Protein AF-A0A7M3Z481-F1 (afdb_monomer)

Foldseek 3Di:
DDCVPPDPDDPPPVVVVVVVVVVPDDDDDDPDDDDDDDDPVQLVVLQVVLCVVLVNPDGADSVLSRCCSVVVDPSVVSCVVRPRDPD

Solvent-accessible surface area (backbone atoms only — not comparable to full-atom values): 5648 Å² total; per-residue (Å²): 137,74,72,91,76,57,78,87,80,73,63,99,61,53,64,60,62,50,50,55,52,58,72,70,51,85,82,79,89,81,91,68,91,73,87,81,75,82,47,75,66,56,40,52,48,45,26,52,49,38,19,59,73,49,74,66,77,46,63,53,52,74,67,55,30,48,38,35,73,72,65,78,36,52,75,65,58,47,36,45,76,71,69,52,75,95,123

Nearest PDB structures (foldseek):
  8vft-assembly1_t  TM=2.607E-01  e=9.378E+00  Oryctolagus cuniculus

pLDDT: mean 86.19, std 13.81, range [41.78, 98.25]

Mean predicted aligned error: 10.18 Å

Radius of gyration: 18.88 Å; Cα contacts (8 Å, |Δi|>4): 52; chains: 1; bounding box: 35×41×44 Å

Secondary structure (DSSP, 8-state):
--GGGS-TT--TTHHHHHHHHHHTSPP----S-------HHHHHHHHHHHHHHTTTS----HHHHHHHHTTSS-HHHHHHHTT----

Structure (mmCIF, N/CA/C/O backbone):
data_AF-A0A7M3Z481-F1
#
_entry.id   AF-A0A7M3Z481-F1
#
loop_
_atom_site.group_PDB
_atom_site.id
_atom_site.type_symbol
_atom_site.label_atom_id
_atom_site.label_alt_id
_atom_site.label_comp_id
_atom_site.label_asym_id
_atom_site.label_entity_id
_atom_site.label_seq_id
_atom_site.pdbx_PDB_ins_code
_atom_site.Cartn_x
_atom_site.Cartn_y
_atom_site.Cartn_z
_atom_site.occupancy
_atom_site.B_iso_or_equiv
_atom_site.auth_seq_id
_atom_site.auth_comp_id
_atom_site.auth_asym_id
_atom_site.auth_atom_id
_atom_site.pdbx_PDB_model_num
ATOM 1 N N . VAL A 1 1 ? 7.281 21.257 -8.539 1.00 52.62 1 VAL A N 1
ATOM 2 C CA . VAL A 1 1 ? 7.331 20.324 -9.693 1.00 52.62 1 VAL A CA 1
ATOM 3 C C . VAL A 1 1 ? 8.012 21.071 -10.829 1.00 52.62 1 VAL A C 1
ATOM 5 O O . VAL A 1 1 ? 7.724 22.247 -10.974 1.00 52.62 1 VAL A O 1
ATOM 8 N N . ASN A 1 2 ? 8.986 20.471 -11.521 1.00 41.78 2 ASN A N 1
ATOM 9 C CA . ASN A 1 2 ? 9.827 21.162 -12.509 1.00 41.78 2 ASN A CA 1
ATOM 10 C C . ASN A 1 2 ? 9.469 20.653 -13.918 1.00 41.78 2 ASN A C 1
ATOM 12 O O . ASN A 1 2 ? 9.764 19.507 -14.257 1.00 41.78 2 ASN A O 1
ATOM 16 N N . GLU A 1 3 ? 8.759 21.471 -14.692 1.00 54.94 3 GLU A N 1
ATOM 17 C CA . GLU A 1 3 ? 8.032 21.082 -15.914 1.00 54.94 3 GLU A CA 1
ATOM 18 C C . GLU A 1 3 ? 8.952 20.801 -17.116 1.00 54.94 3 GLU A C 1
ATOM 20 O O . GLU A 1 3 ? 8.572 20.074 -18.030 1.00 54.94 3 GLU A O 1
ATOM 25 N N . HIS A 1 4 ? 10.206 21.264 -17.068 1.00 56.16 4 HIS A N 1
ATOM 26 C CA . HIS A 1 4 ? 11.227 21.050 -18.104 1.00 56.16 4 HIS A CA 1
ATOM 27 C C . HIS A 1 4 ? 11.684 19.589 -18.279 1.00 56.16 4 HIS A C 1
ATOM 29 O O . HIS A 1 4 ? 12.378 19.277 -19.244 1.00 56.16 4 HIS A O 1
ATOM 35 N N . ARG A 1 5 ? 11.327 18.688 -17.352 1.00 53.31 5 ARG A N 1
ATOM 36 C CA . ARG A 1 5 ? 11.678 17.254 -17.406 1.00 53.31 5 ARG A CA 1
ATOM 37 C C . ARG A 1 5 ? 10.546 16.360 -17.908 1.00 53.31 5 ARG A C 1
ATOM 39 O O . ARG A 1 5 ? 10.748 15.154 -18.040 1.00 53.31 5 ARG A O 1
ATOM 46 N N . THR A 1 6 ? 9.373 16.922 -18.183 1.00 58.50 6 THR A N 1
ATOM 47 C CA . THR A 1 6 ? 8.269 16.168 -18.776 1.00 58.50 6 THR A CA 1
ATOM 48 C C . THR A 1 6 ? 8.419 16.265 -20.288 1.00 58.50 6 THR A C 1
ATOM 50 O O . THR A 1 6 ? 8.376 17.357 -20.843 1.00 58.50 6 THR A O 1
ATOM 53 N N . SER A 1 7 ? 8.662 15.137 -20.959 1.00 56.78 7 SER A N 1
ATOM 5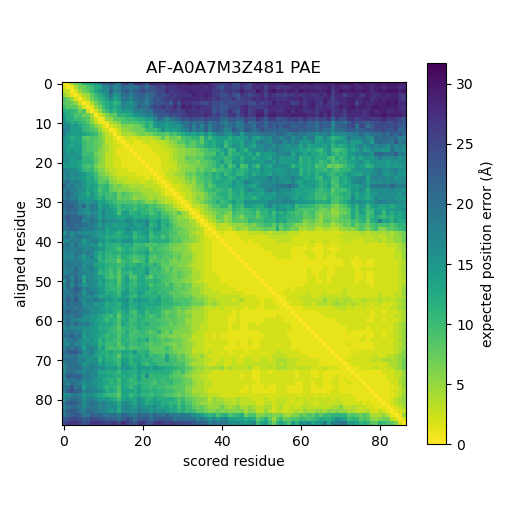4 C CA . SER A 1 7 ? 8.903 15.102 -22.404 1.00 56.78 7 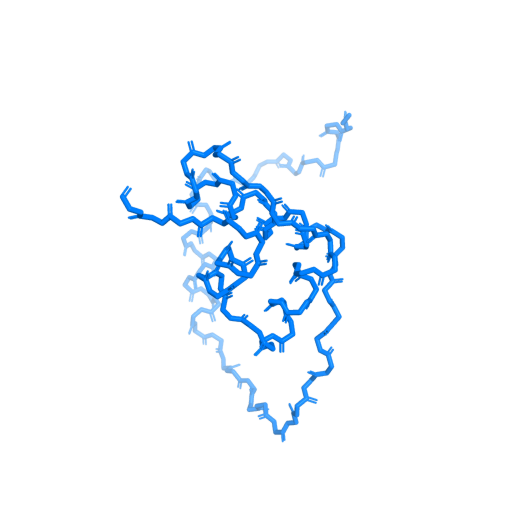SER A CA 1
ATOM 55 C C . SER A 1 7 ? 7.787 15.824 -23.165 1.00 56.78 7 SER A C 1
ATOM 57 O O . SER A 1 7 ? 6.641 15.364 -23.165 1.00 56.78 7 SER A O 1
ATOM 59 N N . ALA A 1 8 ? 8.117 16.923 -23.837 1.00 59.84 8 ALA A N 1
ATOM 60 C CA . ALA A 1 8 ? 7.250 17.501 -24.847 1.00 59.84 8 ALA A CA 1
ATOM 61 C C . ALA A 1 8 ? 7.103 16.482 -25.994 1.00 59.84 8 ALA A C 1
ATOM 63 O O . ALA A 1 8 ? 8.084 16.160 -26.658 1.00 59.84 8 ALA A O 1
ATOM 64 N N . GLY A 1 9 ? 5.892 15.954 -26.212 1.00 60.00 9 GLY A N 1
ATOM 65 C CA . GLY A 1 9 ? 5.537 15.340 -27.498 1.00 60.00 9 GLY A CA 1
ATOM 66 C C . GLY A 1 9 ? 5.414 13.815 -27.582 1.00 60.00 9 GLY A C 1
ATOM 67 O O . GLY A 1 9 ? 5.702 13.265 -28.639 1.00 60.00 9 GLY A O 1
ATOM 68 N N . HIS A 1 10 ? 4.923 13.114 -26.554 1.00 60.91 10 HIS A N 1
ATOM 69 C CA . HIS A 1 10 ? 4.330 11.792 -26.810 1.00 60.91 10 HIS A CA 1
ATOM 70 C C . HIS A 1 10 ? 2.852 11.950 -27.207 1.00 60.91 10 HIS A C 1
ATOM 72 O O . HIS A 1 10 ? 2.113 12.643 -26.500 1.00 60.91 10 HIS A O 1
ATOM 78 N N . PRO A 1 11 ? 2.392 11.336 -28.318 1.00 68.88 11 PRO A N 1
ATOM 79 C CA . PRO A 1 11 ? 0.986 11.381 -28.695 1.00 68.88 11 PRO A CA 1
ATOM 80 C C . PRO A 1 11 ? 0.122 10.858 -27.545 1.00 68.88 11 PRO A C 1
ATOM 82 O O . PRO A 1 11 ? 0.492 9.879 -26.894 1.00 68.88 11 PRO A O 1
ATOM 85 N N . ARG A 1 12 ? -1.053 11.470 -27.334 1.00 65.25 12 ARG A N 1
ATOM 86 C CA . ARG A 1 12 ? -2.007 11.186 -26.236 1.00 65.25 12 ARG A CA 1
ATOM 87 C C . ARG A 1 12 ? -2.427 9.708 -26.083 1.00 65.25 12 ARG A C 1
ATOM 89 O O .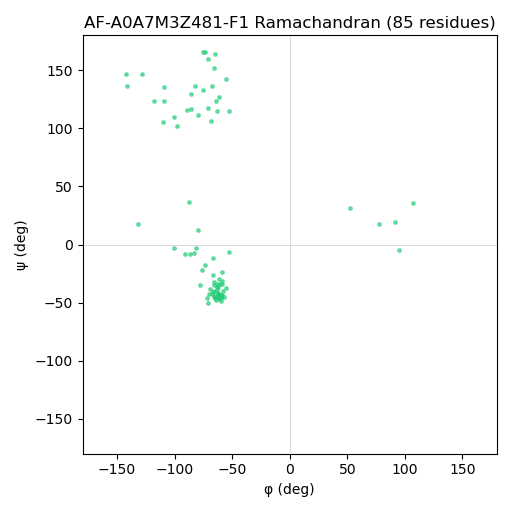 ARG A 1 12 ? -3.072 9.362 -25.101 1.00 65.25 12 ARG A O 1
ATOM 96 N N . HIS A 1 13 ? -2.028 8.829 -27.005 1.00 65.88 13 HIS A N 1
ATOM 97 C CA . HIS A 1 13 ? -2.358 7.401 -27.038 1.00 65.88 13 HIS A CA 1
ATOM 98 C C . HIS A 1 13 ? -1.147 6.479 -27.276 1.00 65.88 13 HIS A C 1
ATOM 100 O O . HIS A 1 13 ? -1.316 5.306 -27.609 1.00 65.88 13 HIS A O 1
ATOM 106 N N . ALA A 1 14 ? 0.086 6.965 -27.080 1.00 74.62 14 ALA A N 1
ATOM 107 C CA . ALA A 1 14 ? 1.298 6.158 -27.269 1.00 74.62 14 ALA A CA 1
ATOM 108 C C . ALA A 1 14 ? 1.341 4.897 -26.376 1.00 74.62 14 ALA A C 1
ATOM 110 O O . ALA A 1 14 ? 1.967 3.901 -26.747 1.00 74.62 14 ALA A O 1
ATOM 111 N N . HIS A 1 15 ? 0.621 4.898 -25.247 1.00 81.56 15 HIS A N 1
ATOM 112 C CA . HIS A 1 15 ? 0.513 3.765 -24.323 1.00 81.56 15 HIS A CA 1
ATOM 113 C C . HIS A 1 15 ? 0.023 2.477 -24.994 1.00 81.56 15 HIS A C 1
ATOM 115 O O . HIS A 1 15 ? 0.536 1.408 -24.678 1.00 81.56 15 HIS A O 1
ATOM 121 N N . GLY A 1 16 ? -0.906 2.569 -25.955 1.00 85.38 16 GLY A N 1
ATOM 122 C CA . GLY A 1 16 ? -1.418 1.390 -26.662 1.00 85.38 16 GLY A CA 1
ATOM 123 C C . GLY A 1 16 ? -0.333 0.699 -27.491 1.00 85.38 16 GLY A C 1
ATOM 124 O O . GLY A 1 16 ? -0.138 -0.510 -27.398 1.00 85.38 16 GLY A O 1
ATOM 125 N N . SER A 1 17 ? 0.448 1.486 -28.237 1.00 84.38 17 SER A N 1
ATOM 126 C CA . SER A 1 17 ? 1.573 0.965 -29.024 1.00 84.38 17 SER A CA 1
ATOM 127 C C . SER A 1 17 ? 2.698 0.395 -28.150 1.00 84.38 17 SER A C 1
ATOM 129 O O . SER A 1 17 ? 3.327 -0.594 -28.518 1.00 84.38 17 SER A O 1
ATOM 131 N N . ALA A 1 18 ? 2.936 0.989 -26.977 1.00 86.25 18 ALA A N 1
ATOM 132 C CA . ALA A 1 18 ? 3.916 0.497 -26.016 1.00 86.25 18 ALA A CA 1
ATOM 133 C C . ALA A 1 18 ? 3.464 -0.823 -25.372 1.00 86.25 18 ALA A C 1
ATOM 135 O O . ALA A 1 18 ? 4.260 -1.753 -25.275 1.00 86.25 18 ALA A O 1
ATOM 136 N N . ALA A 1 19 ? 2.186 -0.931 -24.999 1.00 89.44 19 ALA A N 1
ATOM 137 C CA . ALA A 1 19 ? 1.614 -2.147 -24.429 1.00 89.44 19 ALA A CA 1
ATOM 138 C C . ALA A 1 19 ? 1.704 -3.329 -25.405 1.00 89.44 19 ALA A C 1
ATOM 140 O O . ALA A 1 19 ? 2.154 -4.402 -25.010 1.00 89.44 19 ALA A O 1
ATOM 141 N N . LEU A 1 20 ? 1.369 -3.116 -26.686 1.00 90.06 20 LEU A N 1
ATOM 142 C CA . LEU A 1 20 ? 1.524 -4.137 -27.730 1.00 90.06 20 LEU A CA 1
ATOM 143 C C . LEU A 1 20 ? 2.977 -4.599 -27.871 1.00 90.06 20 LEU A C 1
ATOM 145 O O . LEU A 1 20 ? 3.231 -5.795 -27.958 1.00 90.06 20 LEU A O 1
ATOM 149 N N . LYS A 1 21 ? 3.942 -3.672 -27.851 1.00 91.12 21 LYS A N 1
ATOM 150 C CA . LYS A 1 21 ? 5.367 -4.028 -27.913 1.00 91.12 21 LYS A CA 1
ATOM 151 C C . LYS A 1 21 ? 5.794 -4.883 -26.722 1.00 91.12 21 LYS A C 1
ATOM 153 O O . LYS A 1 21 ? 6.428 -5.905 -26.940 1.00 91.12 21 LYS A O 1
ATOM 158 N N . ILE A 1 22 ? 5.424 -4.501 -25.496 1.00 88.69 22 ILE A N 1
ATOM 159 C CA . ILE A 1 22 ? 5.760 -5.256 -24.274 1.00 88.69 22 ILE A CA 1
ATOM 160 C C . ILE A 1 22 ? 5.130 -6.651 -24.306 1.00 88.69 22 ILE A C 1
ATOM 162 O O . ILE A 1 22 ? 5.800 -7.624 -23.980 1.00 88.69 22 ILE A O 1
ATOM 166 N N . ALA A 1 23 ? 3.873 -6.760 -24.742 1.00 88.81 23 ALA A N 1
ATOM 167 C CA . ALA A 1 23 ? 3.173 -8.039 -24.844 1.00 88.81 23 ALA A CA 1
ATOM 168 C C . ALA A 1 23 ? 3.850 -9.021 -25.817 1.00 88.81 23 ALA A C 1
ATOM 170 O O . ALA A 1 23 ? 3.769 -10.229 -25.618 1.00 88.81 23 ALA A O 1
ATOM 171 N N . MET A 1 24 ? 4.526 -8.506 -26.848 1.00 92.69 24 MET A N 1
ATOM 172 C CA . MET A 1 24 ? 5.256 -9.307 -27.837 1.00 92.69 24 MET A CA 1
ATOM 173 C C . MET A 1 24 ? 6.697 -9.641 -27.418 1.00 92.69 24 MET A C 1
ATOM 175 O O . MET A 1 24 ? 7.367 -10.401 -28.116 1.00 92.69 24 MET A O 1
ATOM 179 N N . MET A 1 25 ? 7.210 -9.074 -26.321 1.00 93.62 25 MET A N 1
ATOM 180 C CA . MET A 1 25 ? 8.558 -9.380 -25.837 1.00 93.62 25 MET A CA 1
ATOM 181 C C . MET A 1 25 ? 8.587 -10.759 -25.173 1.00 93.62 25 MET A C 1
ATOM 183 O O . MET A 1 25 ? 7.759 -11.068 -24.318 1.00 93.62 25 MET A O 1
ATOM 187 N N . SER A 1 26 ? 9.586 -11.572 -25.519 1.00 90.00 26 SER A N 1
ATOM 188 C CA . SER A 1 26 ? 9.838 -12.837 -24.830 1.00 90.00 26 SER A CA 1
ATOM 189 C C . SER A 1 26 ? 10.153 -12.585 -23.355 1.00 90.00 26 SER A C 1
ATOM 191 O O . SER A 1 26 ? 11.044 -11.799 -23.026 1.00 90.00 26 SER A O 1
ATOM 193 N N . GLY A 1 27 ? 9.423 -13.257 -22.466 1.00 88.69 27 GLY A N 1
ATOM 194 C CA . GLY A 1 27 ? 9.678 -13.205 -21.030 1.00 88.69 27 GLY A CA 1
ATOM 195 C C . GLY A 1 27 ? 10.928 -13.988 -20.625 1.00 88.69 27 GLY A C 1
ATOM 196 O O . GLY A 1 27 ? 11.439 -14.818 -21.378 1.00 88.69 27 GLY A O 1
ATOM 197 N N . THR A 1 28 ? 11.397 -13.753 -19.401 1.00 88.69 28 THR A N 1
ATOM 198 C CA . THR A 1 28 ? 12.428 -14.571 -18.754 1.00 88.69 28 THR A CA 1
ATOM 199 C C . THR A 1 28 ? 11.807 -15.393 -17.622 1.00 88.69 28 THR A C 1
ATOM 201 O O . THR A 1 28 ? 11.000 -14.863 -16.850 1.00 88.69 28 THR A O 1
ATOM 204 N N . PRO A 1 29 ? 12.140 -16.691 -17.505 1.00 83.88 29 PRO A N 1
ATOM 205 C CA . PRO A 1 29 ? 11.657 -17.508 -16.402 1.00 83.88 29 PRO A CA 1
ATOM 206 C C . PRO A 1 29 ? 12.270 -17.030 -15.080 1.00 83.88 29 PRO A C 1
ATOM 208 O O . PRO A 1 29 ? 13.460 -16.731 -14.988 1.00 83.88 29 PRO A O 1
ATOM 211 N N . VAL A 1 30 ? 11.437 -16.944 -14.045 1.00 85.06 30 VAL A N 1
ATOM 212 C CA . VAL A 1 30 ? 11.849 -16.533 -12.699 1.00 85.06 30 VAL A CA 1
ATOM 213 C C . VAL A 1 30 ? 12.068 -17.800 -11.881 1.00 85.06 30 VAL A C 1
ATOM 215 O O . VAL A 1 30 ? 11.107 -18.430 -11.454 1.00 85.06 30 VAL A O 1
ATOM 218 N N . HIS A 1 31 ? 13.329 -18.183 -11.691 1.00 87.56 31 HIS A N 1
ATOM 219 C CA . HIS A 1 31 ? 13.697 -19.415 -10.980 1.00 87.56 31 HIS A CA 1
ATOM 220 C C . HIS A 1 31 ? 13.906 -19.227 -9.472 1.00 87.56 31 HIS A C 1
ATOM 222 O O . HIS A 1 31 ? 14.055 -20.206 -8.747 1.00 87.56 31 HIS A O 1
ATOM 228 N N . GLU A 1 32 ? 13.904 -17.984 -8.989 1.00 85.62 32 GLU A N 1
ATOM 229 C CA . GLU A 1 32 ? 14.276 -17.646 -7.616 1.00 85.62 32 GLU A CA 1
ATOM 230 C C . GLU A 1 32 ? 13.213 -16.783 -6.936 1.00 85.62 32 GLU A C 1
ATOM 232 O O . GLU A 1 32 ? 12.579 -15.918 -7.554 1.00 85.62 32 GLU A O 1
ATOM 237 N N . GLN A 1 33 ? 13.062 -16.981 -5.626 1.00 76.75 33 GLN A N 1
ATOM 238 C CA . GLN A 1 33 ? 12.296 -16.068 -4.789 1.00 76.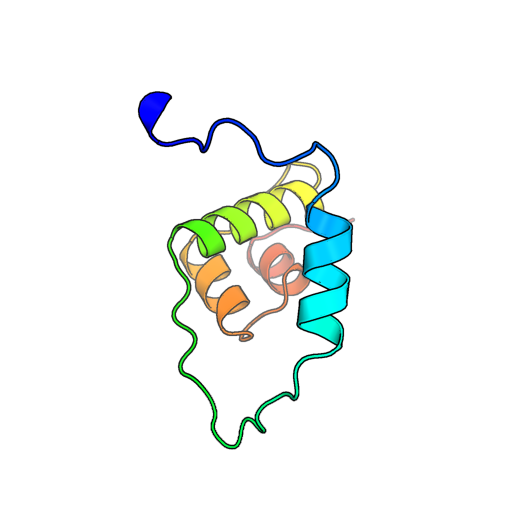75 33 GLN A CA 1
ATOM 239 C C . GLN A 1 33 ? 13.074 -14.762 -4.628 1.00 76.75 33 GLN A C 1
ATOM 241 O O . GLN A 1 33 ? 14.174 -14.724 -4.079 1.00 76.75 33 GLN A O 1
ATOM 246 N N . ARG A 1 34 ? 12.490 -13.665 -5.108 1.00 80.19 34 ARG A N 1
ATOM 247 C CA . ARG A 1 34 ? 13.062 -12.329 -4.943 1.00 80.19 34 ARG A CA 1
ATOM 248 C C . ARG A 1 34 ? 12.692 -11.782 -3.572 1.00 80.19 34 ARG A C 1
ATOM 250 O O . ARG A 1 34 ? 11.537 -11.860 -3.165 1.00 80.19 34 ARG A O 1
ATOM 257 N N . GLN A 1 35 ? 13.657 -11.174 -2.885 1.00 75.00 35 GLN A N 1
ATOM 258 C CA . GLN A 1 35 ? 13.366 -10.401 -1.680 1.00 75.00 35 GLN A CA 1
ATOM 259 C C . GLN A 1 35 ? 12.578 -9.150 -2.073 1.00 75.00 35 GLN A C 1
ATOM 261 O O . GLN A 1 35 ? 13.126 -8.210 -2.652 1.00 75.00 35 GLN A O 1
ATOM 266 N N . ILE A 1 36 ? 11.283 -9.145 -1.771 1.00 72.31 36 ILE A N 1
ATOM 267 C CA . ILE A 1 36 ? 10.422 -7.985 -1.987 1.00 72.31 36 ILE A CA 1
ATOM 268 C C . ILE A 1 36 ? 10.663 -7.019 -0.827 1.00 72.31 36 ILE A C 1
ATOM 270 O O . ILE A 1 36 ? 10.329 -7.309 0.321 1.00 72.31 36 ILE A O 1
ATOM 274 N N . ARG A 1 37 ? 11.278 -5.870 -1.119 1.00 84.06 37 ARG A N 1
ATOM 275 C CA . ARG A 1 37 ? 11.360 -4.747 -0.180 1.00 84.06 37 ARG A CA 1
ATOM 276 C C . ARG A 1 37 ? 10.314 -3.721 -0.563 1.00 84.06 37 ARG A C 1
ATOM 278 O O . ARG A 1 37 ? 10.462 -3.046 -1.577 1.00 84.06 37 ARG A O 1
ATOM 285 N N . SER A 1 38 ? 9.293 -3.603 0.270 1.00 86.81 38 SER A N 1
ATOM 286 C CA . SER A 1 38 ? 8.237 -2.616 0.100 1.00 86.81 38 SER A CA 1
ATOM 287 C C . SER A 1 38 ? 8.816 -1.214 0.220 1.00 86.81 38 SER A C 1
ATOM 289 O O . SER A 1 38 ? 9.438 -0.851 1.222 1.00 86.81 38 SER A O 1
ATOM 291 N N . SER A 1 39 ? 8.608 -0.410 -0.809 1.00 93.38 39 SER A N 1
ATOM 292 C CA . SER A 1 39 ? 8.920 1.009 -0.789 1.00 93.38 39 SER A CA 1
ATOM 293 C C . SER A 1 39 ? 7.953 1.769 0.121 1.00 93.38 39 SER A C 1
ATOM 295 O O . SER A 1 39 ? 6.826 1.350 0.394 1.00 93.38 39 SER A O 1
ATOM 297 N N . THR A 1 40 ? 8.362 2.961 0.552 1.00 93.88 40 THR A N 1
ATOM 298 C CA . THR A 1 40 ? 7.502 3.855 1.342 1.00 93.88 40 THR A CA 1
ATOM 299 C C . THR A 1 40 ? 6.210 4.226 0.604 1.00 93.88 40 THR A C 1
ATOM 301 O O . THR A 1 40 ? 5.163 4.378 1.234 1.00 93.88 40 THR A O 1
ATOM 304 N N . GLY A 1 41 ? 6.266 4.348 -0.727 1.00 95.44 41 GLY A N 1
ATOM 305 C CA . GLY A 1 41 ? 5.107 4.627 -1.574 1.00 95.44 41 GLY A CA 1
ATOM 306 C C . GLY A 1 41 ? 4.108 3.472 -1.609 1.00 95.44 41 GLY A C 1
ATOM 307 O O . GLY A 1 41 ? 2.906 3.703 -1.488 1.00 95.44 41 GLY A O 1
ATOM 308 N N . GLU A 1 42 ? 4.593 2.234 -1.705 1.00 95.00 42 GLU A N 1
ATOM 309 C CA . GLU A 1 42 ? 3.743 1.038 -1.684 1.00 95.00 42 GLU A CA 1
ATOM 310 C C . GLU A 1 42 ? 3.035 0.873 -0.341 1.00 95.00 42 GLU A C 1
ATOM 312 O O . GLU A 1 42 ? 1.823 0.670 -0.310 1.00 95.00 42 GLU A O 1
ATOM 317 N N . LEU A 1 43 ? 3.752 1.060 0.771 1.00 97.00 43 LEU A N 1
ATOM 318 C CA . LEU A 1 43 ? 3.159 0.989 2.108 1.00 97.00 43 LEU A CA 1
ATOM 319 C C . LEU A 1 43 ? 2.073 2.056 2.304 1.00 97.00 43 LEU A C 1
ATOM 321 O O . LEU A 1 43 ? 0.979 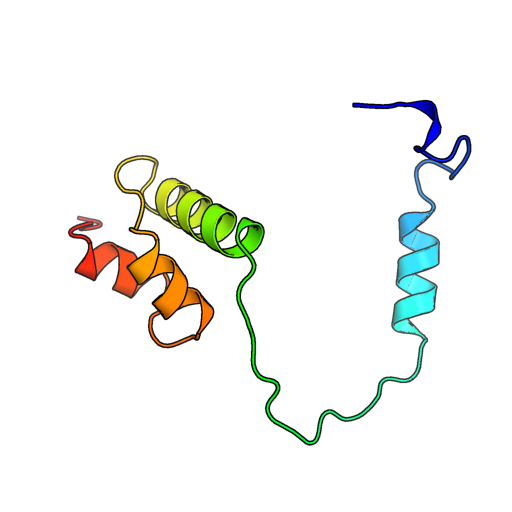1.753 2.780 1.00 97.00 43 LEU A O 1
ATOM 325 N N . ARG A 1 44 ? 2.321 3.296 1.861 1.00 97.25 44 ARG A N 1
ATOM 326 C CA . ARG A 1 44 ? 1.301 4.360 1.876 1.00 97.25 44 ARG A CA 1
ATOM 327 C C . ARG A 1 44 ? 0.098 4.020 1.002 1.00 97.25 44 ARG A C 1
ATOM 329 O O . ARG A 1 44 ? -1.034 4.349 1.357 1.00 97.25 44 ARG A O 1
ATOM 336 N N . ASN A 1 45 ? 0.322 3.367 -0.135 1.00 97.69 45 ASN A N 1
ATOM 337 C CA . ASN A 1 45 ? -0.764 2.915 -0.991 1.00 97.69 45 ASN A CA 1
ATOM 338 C C . ASN A 1 45 ? -1.604 1.825 -0.308 1.00 97.69 45 ASN A C 1
ATOM 340 O O . ASN A 1 45 ? -2.827 1.889 -0.383 1.00 97.69 45 ASN A O 1
ATOM 344 N N . LEU A 1 46 ? -0.985 0.888 0.415 1.00 97.19 46 LEU A N 1
ATOM 345 C CA . LEU A 1 46 ? -1.703 -0.115 1.210 1.00 97.19 46 LEU A CA 1
ATOM 346 C C . LEU A 1 46 ? -2.553 0.528 2.310 1.00 97.19 46 LEU A C 1
ATOM 348 O O . LEU A 1 46 ? -3.727 0.195 2.441 1.00 97.19 46 LEU A O 1
ATOM 352 N N . GLN A 1 47 ? -2.019 1.517 3.027 1.00 97.94 47 GL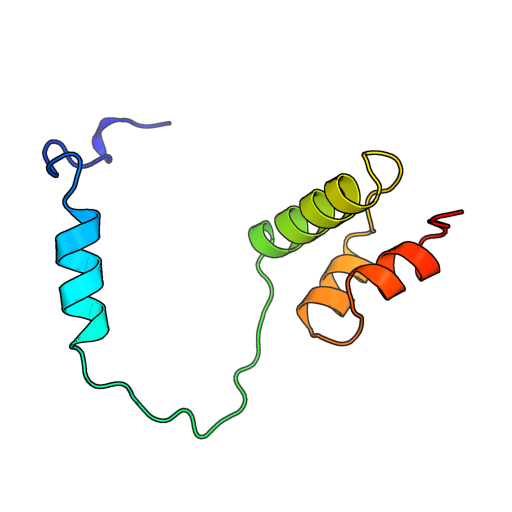N A N 1
ATOM 353 C CA . GLN A 1 47 ? -2.801 2.286 4.000 1.00 97.94 47 GLN A CA 1
ATOM 354 C C . GLN A 1 47 ? -3.996 2.990 3.338 1.00 97.94 47 GLN A C 1
ATOM 356 O O . GLN A 1 47 ? -5.123 2.895 3.825 1.00 97.94 47 GLN A O 1
ATOM 361 N N . ARG A 1 48 ? -3.794 3.626 2.177 1.00 98.25 48 ARG A N 1
ATOM 362 C CA . ARG A 1 48 ? -4.881 4.242 1.398 1.00 98.25 48 ARG A CA 1
ATOM 363 C C . ARG A 1 48 ? -5.949 3.221 0.987 1.00 98.25 48 ARG A C 1
ATOM 365 O O . ARG A 1 48 ? -7.135 3.520 1.101 1.00 98.25 48 ARG A O 1
ATOM 372 N N . ILE A 1 49 ? -5.541 2.039 0.520 1.00 97.50 49 ILE A N 1
ATOM 373 C CA . ILE A 1 49 ? -6.450 0.944 0.144 1.00 97.50 49 ILE A CA 1
ATOM 374 C C . ILE A 1 49 ? -7.238 0.468 1.365 1.00 97.50 49 ILE A C 1
ATOM 376 O O . ILE A 1 49 ? -8.455 0.339 1.265 1.00 97.50 49 ILE A O 1
ATOM 380 N N . SER A 1 50 ? -6.581 0.281 2.514 1.00 97.50 50 SER A N 1
ATOM 381 C CA . SER A 1 50 ? -7.254 -0.116 3.756 1.00 97.50 50 SER A CA 1
ATOM 382 C C . SER A 1 50 ? -8.358 0.874 4.136 1.00 97.50 50 SER A C 1
ATOM 384 O O . SER A 1 50 ? -9.498 0.475 4.363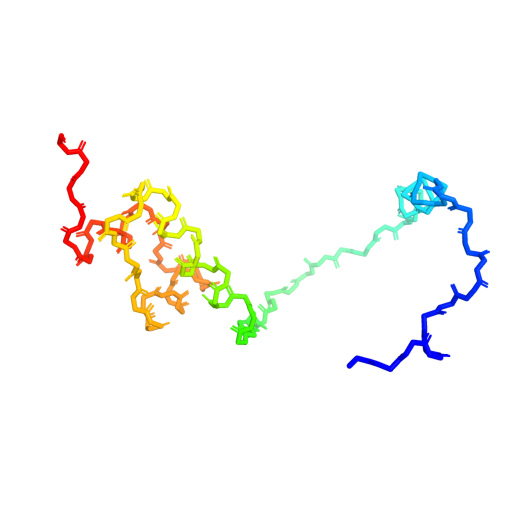 1.00 97.50 50 SER A O 1
ATOM 386 N N . ARG A 1 51 ? -8.066 2.180 4.046 1.00 97.38 51 ARG A N 1
ATOM 387 C CA . ARG A 1 51 ? -9.036 3.248 4.290 1.00 97.38 51 ARG A CA 1
ATOM 388 C C . ARG A 1 51 ? -10.188 3.232 3.295 1.00 97.38 51 ARG A C 1
ATOM 390 O O . ARG A 1 51 ? -11.320 3.506 3.668 1.00 97.38 51 ARG A O 1
ATOM 397 N N . GLN A 1 52 ? -9.924 2.945 2.024 1.00 96.94 52 GLN A N 1
ATOM 398 C CA . GLN A 1 52 ? -10.978 2.840 1.015 1.00 96.94 52 GLN A CA 1
ATOM 399 C C . GLN A 1 52 ? -11.894 1.638 1.288 1.00 96.94 52 GLN A C 1
ATOM 401 O O . GLN A 1 52 ? -13.111 1.755 1.162 1.00 96.94 52 GLN A O 1
ATOM 406 N N . ARG A 1 53 ? -11.312 0.504 1.687 1.00 95.00 53 ARG A N 1
ATOM 407 C CA . ARG A 1 53 ? -12.026 -0.746 1.963 1.00 95.00 53 ARG A CA 1
ATOM 408 C C . ARG A 1 53 ? -12.900 -0.643 3.213 1.00 95.00 53 ARG A C 1
ATOM 410 O O . ARG A 1 53 ? -14.050 -1.058 3.173 1.00 95.00 53 ARG A O 1
ATOM 417 N N . SER A 1 54 ? -12.415 0.049 4.243 1.00 94.56 54 SER A N 1
ATOM 418 C CA . SER A 1 54 ? -13.177 0.388 5.452 1.00 94.56 54 SER A CA 1
ATOM 419 C C . SER A 1 54 ? -14.128 1.585 5.284 1.00 94.56 54 SER A C 1
ATOM 421 O O . SER A 1 54 ? -14.598 2.154 6.269 1.00 94.56 54 SER A O 1
ATOM 423 N N . LYS A 1 55 ? -14.381 2.044 4.046 1.00 94.69 55 LYS A N 1
ATOM 424 C CA . LYS A 1 55 ? -15.223 3.219 3.732 1.00 94.69 55 LYS A CA 1
ATOM 425 C C . LYS A 1 55 ? -14.827 4.488 4.507 1.00 94.69 55 LYS A C 1
ATOM 427 O O . LYS A 1 55 ? -15.655 5.343 4.804 1.00 94.69 55 LYS A O 1
ATOM 432 N N . GLY A 1 56 ? -13.541 4.632 4.812 1.00 94.19 56 GLY A N 1
ATOM 433 C CA . GLY A 1 56 ? -12.969 5.779 5.508 1.00 94.19 56 GLY A CA 1
ATOM 434 C C . GLY A 1 56 ? -12.833 5.621 7.019 1.00 94.19 56 GLY A C 1
ATOM 435 O O . GLY A 1 56 ? -12.257 6.521 7.630 1.00 94.19 56 GLY A O 1
ATOM 436 N N . GLN A 1 57 ? -13.319 4.524 7.605 1.00 94.50 57 GLN A N 1
ATOM 437 C CA . GLN A 1 57 ? -13.390 4.352 9.057 1.00 94.50 57 GLN A CA 1
ATOM 438 C C . GLN A 1 57 ? -12.050 3.992 9.694 1.00 94.50 57 GLN A C 1
ATOM 440 O O . GLN A 1 57 ? -11.755 4.449 10.794 1.00 94.50 57 GLN A O 1
ATOM 445 N N . LEU A 1 58 ? -11.222 3.210 8.999 1.00 96.31 58 LEU A N 1
ATOM 446 C CA . LEU A 1 58 ? -9.982 2.692 9.567 1.00 96.31 58 LEU A CA 1
ATOM 447 C C . LEU A 1 58 ? -8.841 2.692 8.555 1.00 96.31 58 LEU A C 1
ATOM 449 O O . LEU A 1 58 ? -9.007 2.303 7.402 1.00 96.31 58 LEU A O 1
ATOM 453 N N . THR A 1 59 ? -7.666 3.130 9.001 1.00 97.56 59 THR A N 1
ATOM 454 C CA . THR A 1 59 ? -6.414 3.047 8.244 1.00 97.56 59 THR A CA 1
ATOM 455 C C . THR A 1 59 ? -5.443 2.174 9.022 1.00 97.56 59 THR A C 1
ATOM 457 O O . THR A 1 59 ? -5.149 2.483 10.174 1.00 97.56 59 THR A O 1
ATOM 460 N N . ILE A 1 60 ? -4.939 1.110 8.398 1.00 97.44 60 ILE A N 1
ATOM 461 C CA . ILE A 1 60 ? -4.002 0.192 9.055 1.00 97.44 60 ILE A CA 1
ATOM 462 C C . ILE A 1 60 ? -2.669 0.884 9.371 1.00 97.44 60 ILE A C 1
ATOM 464 O O . ILE A 1 60 ? -2.238 1.820 8.682 1.00 97.44 60 ILE A O 1
ATOM 468 N N . SER A 1 61 ? -1.992 0.406 10.412 1.00 97.69 61 SER A N 1
ATOM 469 C CA . SER A 1 61 ? -0.677 0.918 10.799 1.00 97.69 61 SER A CA 1
ATOM 470 C C . SER A 1 61 ? 0.383 0.630 9.723 1.00 97.69 61 SER A C 1
ATOM 472 O O . SER A 1 61 ? 0.190 -0.197 8.828 1.00 97.69 61 SER A O 1
ATOM 474 N N . LEU A 1 62 ? 1.529 1.315 9.798 1.00 96.31 62 LEU A N 1
ATOM 475 C CA . LEU A 1 62 ? 2.651 1.057 8.888 1.00 96.31 62 LEU A CA 1
ATOM 476 C C . LEU A 1 62 ? 3.206 -0.366 9.062 1.00 96.31 62 LEU A C 1
ATOM 478 O O . LEU A 1 62 ? 3.595 -1.000 8.083 1.00 96.31 62 LEU A O 1
ATOM 482 N N . GLU A 1 63 ? 3.223 -0.861 10.298 1.00 95.94 63 GLU A N 1
ATOM 483 C CA . GLU A 1 63 ? 3.649 -2.219 10.629 1.00 95.94 63 GLU A CA 1
ATOM 484 C C . GLU A 1 63 ? 2.712 -3.254 9.999 1.00 95.94 63 GLU A C 1
ATOM 486 O O . GLU A 1 63 ? 3.165 -4.153 9.293 1.00 95.94 63 GLU A O 1
ATOM 491 N N . THR A 1 64 ? 1.399 -3.073 10.149 1.00 96.75 64 THR A N 1
ATOM 492 C CA . THR A 1 64 ? 0.399 -3.950 9.532 1.00 96.75 64 THR A CA 1
ATOM 493 C C . THR A 1 64 ? 0.496 -3.905 8.004 1.00 96.75 64 THR A C 1
ATOM 495 O O . THR A 1 64 ? 0.482 -4.944 7.351 1.00 96.75 64 THR A O 1
ATOM 498 N N . ALA A 1 65 ? 0.690 -2.720 7.411 1.00 96.88 65 ALA A N 1
ATOM 499 C CA . ALA A 1 65 ? 0.912 -2.584 5.970 1.00 96.88 65 ALA A CA 1
ATOM 500 C C . ALA A 1 65 ? 2.175 -3.325 5.494 1.00 96.88 65 ALA A C 1
ATOM 502 O O . ALA A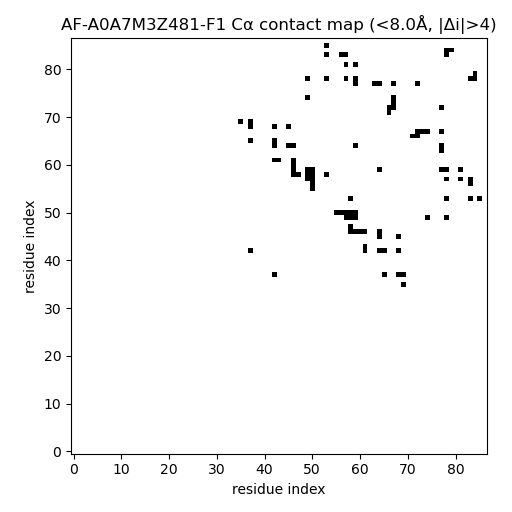 1 65 ? 2.188 -3.870 4.391 1.00 96.88 65 ALA A O 1
ATOM 503 N N . MET A 1 66 ? 3.225 -3.379 6.318 1.00 95.50 66 MET A N 1
ATOM 504 C CA . MET A 1 66 ? 4.431 -4.151 6.021 1.00 95.50 66 MET A CA 1
ATOM 505 C C . MET A 1 66 ? 4.140 -5.655 5.995 1.00 95.50 66 MET A C 1
ATOM 507 O O . MET A 1 66 ? 4.561 -6.332 5.058 1.00 95.50 66 MET A O 1
ATOM 511 N N . ARG A 1 67 ? 3.391 -6.165 6.981 1.00 95.25 67 ARG A N 1
ATOM 512 C CA . ARG A 1 67 ? 2.968 -7.576 7.043 1.00 95.25 67 ARG A CA 1
ATOM 513 C C . ARG A 1 67 ? 2.132 -7.951 5.815 1.00 95.25 67 ARG A C 1
ATOM 515 O O . ARG A 1 67 ? 2.438 -8.926 5.132 1.00 95.25 67 ARG A O 1
ATOM 522 N N . VAL A 1 68 ? 1.168 -7.101 5.446 1.00 95.69 68 VAL A N 1
ATOM 523 C CA . VAL A 1 68 ? 0.370 -7.268 4.218 1.00 95.69 68 VAL A CA 1
ATOM 524 C C . VAL A 1 68 ? 1.250 -7.261 2.969 1.00 95.69 68 VAL A C 1
ATOM 526 O O . VAL A 1 68 ? 1.096 -8.108 2.093 1.00 95.69 68 VAL A O 1
ATOM 529 N N . SER A 1 69 ? 2.220 -6.347 2.877 1.00 94.31 69 SER A N 1
ATOM 530 C CA . SER A 1 69 ? 3.095 -6.279 1.704 1.00 94.31 69 SER A CA 1
ATOM 531 C C . SER A 1 69 ? 4.009 -7.493 1.547 1.00 94.31 69 SER A C 1
ATOM 533 O O . SER A 1 69 ? 4.443 -7.769 0.428 1.00 94.31 69 SER A O 1
ATOM 535 N N . LYS A 1 70 ? 4.334 -8.183 2.641 1.00 92.19 70 LYS A N 1
ATOM 536 C CA . LYS A 1 70 ? 5.103 -9.431 2.615 1.00 92.19 70 LYS A CA 1
ATOM 537 C C . LYS A 1 70 ? 4.230 -10.658 2.337 1.00 92.19 70 LYS A C 1
ATOM 539 O O . LYS A 1 70 ? 4.774 -11.739 2.139 1.00 92.19 70 LYS A O 1
ATOM 544 N N . GLY A 1 71 ? 2.906 -10.492 2.310 1.00 91.56 71 GLY A N 1
ATOM 545 C CA . GLY A 1 71 ? 1.948 -11.588 2.172 1.00 91.56 71 GLY A CA 1
ATOM 546 C C . GLY A 1 71 ? 1.727 -12.376 3.464 1.00 91.56 71 GLY A C 1
ATOM 547 O O . GLY A 1 71 ? 1.224 -13.490 3.403 1.00 91.56 71 GLY A O 1
ATOM 548 N N . GLU A 1 72 ? 2.104 -11.822 4.621 1.00 94.19 72 GLU A N 1
ATOM 549 C CA . GLU A 1 72 ? 1.873 -12.443 5.935 1.00 94.19 72 GLU A CA 1
ATOM 550 C C . GLU A 1 72 ? 0.409 -12.304 6.387 1.00 94.19 72 GLU A C 1
ATOM 552 O O . GLU A 1 72 ? -0.045 -13.065 7.234 1.00 94.19 72 GLU A O 1
ATOM 557 N N . LEU A 1 73 ? -0.311 -11.322 5.833 1.00 94.88 73 LEU A N 1
ATOM 558 C CA . LEU A 1 73 ? -1.727 -11.051 6.069 1.00 94.88 73 LEU A CA 1
ATOM 559 C C . LEU A 1 73 ? -2.398 -10.598 4.773 1.00 94.88 73 LEU A C 1
ATOM 561 O O . LEU A 1 73 ? -1.804 -9.867 3.973 1.00 94.88 73 LEU A O 1
ATOM 565 N N . SER A 1 74 ? -3.665 -10.947 4.597 1.00 96.25 74 SER A N 1
ATOM 566 C CA . SER A 1 74 ? -4.530 -10.292 3.622 1.00 96.25 74 SER A CA 1
ATOM 567 C C . SER A 1 74 ? -4.973 -8.908 4.112 1.00 96.25 74 SER A C 1
ATOM 569 O O . SER A 1 74 ? -4.835 -8.541 5.279 1.00 96.25 74 SER A O 1
ATOM 571 N N . MET A 1 75 ? -5.521 -8.104 3.199 1.00 96.19 75 MET A N 1
ATOM 572 C CA . MET A 1 75 ? -6.046 -6.783 3.555 1.00 96.19 75 MET A CA 1
ATOM 573 C C . MET A 1 75 ? -7.272 -6.869 4.480 1.00 96.19 75 MET A C 1
ATOM 575 O O . MET A 1 75 ? -7.459 -5.968 5.288 1.00 96.19 75 MET A O 1
ATOM 579 N N . ASP A 1 76 ? -8.098 -7.912 4.354 1.00 95.25 76 ASP A N 1
ATOM 580 C CA . ASP A 1 76 ? -9.274 -8.103 5.214 1.00 95.25 76 ASP A CA 1
ATOM 581 C C . ASP A 1 76 ? -8.850 -8.490 6.632 1.00 95.25 76 ASP A C 1
ATOM 583 O O . ASP A 1 76 ? -9.211 -7.800 7.578 1.00 95.25 76 AS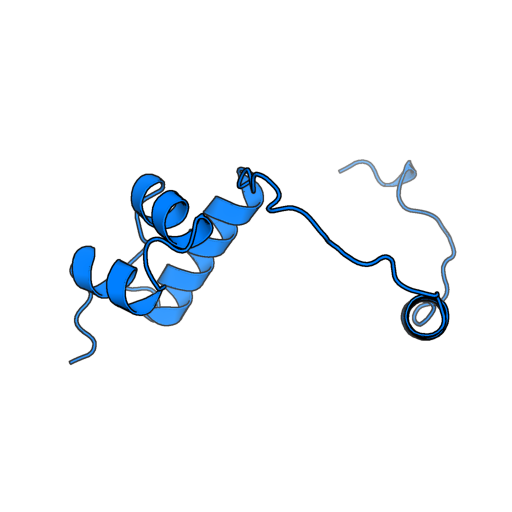P A O 1
ATOM 587 N N . GLU A 1 77 ? -7.972 -9.489 6.768 1.00 96.00 77 GLU A N 1
ATOM 588 C CA . GLU A 1 77 ? -7.423 -9.899 8.070 1.00 96.00 77 GLU A CA 1
ATOM 589 C C . GLU A 1 77 ? -6.702 -8.735 8.763 1.00 96.00 77 GLU A C 1
ATOM 591 O O . GLU A 1 77 ? -6.847 -8.524 9.962 1.00 96.00 77 GLU A O 1
ATOM 596 N N . ALA A 1 78 ? -5.962 -7.919 8.007 1.00 97.06 78 ALA A N 1
ATOM 597 C CA . ALA A 1 78 ? -5.312 -6.727 8.540 1.00 97.06 78 ALA A CA 1
ATOM 598 C C . ALA A 1 78 ? -6.302 -5.679 9.074 1.00 97.06 78 ALA A C 1
ATOM 600 O O . ALA A 1 78 ? -5.983 -4.960 10.025 1.00 97.06 78 ALA A O 1
ATOM 601 N N . LEU A 1 79 ? -7.474 -5.548 8.449 1.00 96.38 79 LEU A N 1
ATOM 602 C CA . LEU A 1 79 ? -8.533 -4.652 8.906 1.00 96.38 79 LEU A CA 1
ATOM 603 C C . LEU A 1 79 ? -9.190 -5.200 10.175 1.00 96.38 79 LEU A C 1
ATOM 605 O O . LEU A 1 79 ? -9.324 -4.448 11.140 1.00 96.38 79 LEU A O 1
ATOM 609 N N . GLU A 1 80 ? -9.510 -6.491 10.199 1.00 95.12 80 GLU A N 1
ATOM 610 C CA . GLU A 1 80 ? -10.070 -7.181 11.366 1.00 95.12 80 GLU A CA 1
ATOM 611 C C . GLU A 1 80 ? -9.123 -7.117 12.574 1.00 95.12 80 GLU A C 1
ATOM 613 O O . GLU A 1 80 ? -9.530 -6.669 13.645 1.00 95.12 80 GLU A O 1
ATOM 618 N N . GLU A 1 81 ? -7.831 -7.437 12.399 1.00 94.31 81 GLU A N 1
ATOM 619 C CA . GLU A 1 81 ? -6.808 -7.309 13.454 1.00 94.31 81 GLU A CA 1
ATOM 620 C C . GLU A 1 81 ? -6.686 -5.867 13.971 1.00 94.31 81 GLU A C 1
ATOM 622 O O . GLU A 1 81 ? -6.369 -5.639 15.139 1.00 94.31 81 GLU A O 1
ATOM 627 N N . SER A 1 82 ? -6.938 -4.879 13.108 1.00 91.94 82 SER A N 1
ATOM 628 C CA . SER A 1 82 ? -6.904 -3.464 13.487 1.00 91.94 82 SER A CA 1
ATOM 629 C C . SER A 1 82 ? -8.195 -2.990 14.173 1.00 91.94 82 SER A C 1
ATOM 631 O O . SER A 1 82 ? -8.261 -1.832 14.585 1.00 91.94 82 SER A O 1
ATOM 633 N N . GLY A 1 83 ? -9.209 -3.851 14.306 1.00 90.50 83 GLY A N 1
ATOM 634 C CA . GLY A 1 83 ? -10.486 -3.546 14.954 1.00 90.50 83 GLY A CA 1
ATOM 635 C C . GLY A 1 83 ? -11.573 -3.020 14.014 1.00 90.50 83 GLY A C 1
ATOM 636 O O . GLY A 1 83 ? -12.515 -2.380 14.476 1.00 90.50 83 GLY A O 1
ATOM 637 N N . TYR A 1 84 ? -11.448 -3.240 12.702 1.00 91.31 84 TYR A N 1
ATOM 638 C CA . TYR A 1 84 ? -12.537 -2.993 11.760 1.00 91.31 84 TYR A CA 1
ATOM 639 C C . TYR A 1 84 ? -13.448 -4.221 11.688 1.00 91.31 84 TYR A C 1
ATOM 641 O O . TYR A 1 84 ? -13.020 -5.280 11.241 1.00 91.31 84 TYR A O 1
ATOM 649 N N . ASP A 1 85 ? -14.705 -4.056 12.089 1.00 84.19 85 ASP A N 1
ATOM 650 C CA . ASP A 1 85 ? -15.758 -5.057 11.931 1.00 84.19 85 ASP A CA 1
ATOM 651 C C . ASP A 1 85 ? -16.737 -4.562 10.858 1.00 84.19 85 ASP A C 1
ATOM 653 O O . ASP A 1 85 ? -17.262 -3.449 10.943 1.00 84.19 85 ASP A O 1
ATOM 657 N N . ALA A 1 86 ? -16.940 -5.367 9.815 1.00 71.44 86 ALA A N 1
ATOM 658 C CA . ALA A 1 86 ? -17.824 -5.062 8.692 1.00 71.44 86 ALA A CA 1
ATOM 659 C C . ALA A 1 86 ? -19.278 -5.502 8.958 1.00 71.44 86 ALA A C 1
ATOM 661 O O . ALA A 1 86 ? -19.949 -5.981 8.041 1.00 71.44 86 ALA A O 1
ATOM 662 N N . SER A 1 87 ? -19.730 -5.373 10.208 1.00 62.97 87 SER A N 1
ATOM 663 C CA . SER A 1 87 ? -21.116 -5.614 10.630 1.00 62.97 87 SER A CA 1
ATOM 664 C C . SER A 1 87 ? -22.108 -4.621 10.017 1.00 62.97 87 SER A C 1
ATOM 666 O O . SER A 1 87 ? -21.764 -3.424 9.859 1.00 62.97 87 SER A O 1
#

Sequence (87 aa):
VNEHRTSAGHPRHAHGSAALKIAMMSGTPVHEQRQIRSSTGELRNLQRISRQRSKGQLTISLETAMRVSKGELSMDEALEESGYDAS